Protein AF-R0JMU1-F1 (afdb_monomer)

Radius of gyration: 34.08 Å; Cα contacts (8 Å, |Δi|>4): 77; chains: 1; bounding box: 68×26×95 Å

InterPro domains:
  IPR004148 BAR domain [PF03114] (24-151)
  IPR004148 BAR domain [PS51021] (1-162)
  IPR004148 BAR domain [SM00721] (1-162)
  IPR027267 AH/BAR domain superfamily [G3DSA:1.20.1270.60] (1-154)
  IPR027267 AH/BAR domain superfamily [SSF103657] (13-151)
  IPR046982 Bridging integrator 3/RVS161-like [PTHR47174] (1-151)

Mean predicted aligned error: 7.84 Å

Structure (mmCIF, N/CA/C/O backbone):
data_AF-R0JMU1-F1
#
_entry.id   AF-R0JMU1-F1
#
loop_
_atom_site.group_PDB
_atom_site.id
_atom_site.type_symbol
_atom_site.label_atom_id
_atom_site.label_alt_id
_atom_site.label_comp_id
_atom_site.label_asym_id
_atom_site.label_entity_id
_atom_site.label_seq_id
_atom_site.pdbx_PDB_ins_code
_atom_site.Cartn_x
_atom_site.Cartn_y
_atom_site.Cartn_z
_atom_site.occupancy
_atom_site.B_iso_or_equiv
_atom_site.auth_seq_id
_atom_site.auth_comp_id
_atom_site.auth_asym_id
_atom_site.auth_atom_id
_atom_site.pdbx_PDB_model_num
ATOM 1 N N . MET A 1 1 ? 24.132 3.834 -23.558 1.00 60.78 1 MET A N 1
ATOM 2 C CA . MET A 1 1 ? 25.349 3.074 -23.927 1.00 60.78 1 MET A CA 1
ATOM 3 C C . MET A 1 1 ? 26.493 3.377 -22.968 1.00 60.78 1 MET A C 1
ATOM 5 O O . MET A 1 1 ? 26.387 4.334 -22.211 1.00 60.78 1 MET A O 1
ATOM 9 N N . SER A 1 2 ? 27.594 2.612 -22.998 1.00 68.75 2 SER A N 1
ATOM 10 C CA . SER A 1 2 ? 28.837 3.062 -22.352 1.00 68.75 2 SER A CA 1
ATOM 11 C C . SER A 1 2 ? 29.335 4.332 -23.049 1.00 68.75 2 SER A C 1
ATOM 13 O O . SER A 1 2 ? 29.410 4.361 -24.278 1.00 68.75 2 SER A O 1
ATOM 15 N N . LYS A 1 3 ? 29.698 5.366 -22.278 1.00 74.69 3 LYS A N 1
ATOM 16 C CA . LYS A 1 3 ? 30.295 6.616 -22.789 1.00 74.69 3 LYS A CA 1
ATOM 17 C C . LYS A 1 3 ? 31.486 6.350 -23.721 1.00 74.69 3 LYS A C 1
ATOM 19 O O . LYS A 1 3 ? 31.710 7.103 -24.662 1.00 74.69 3 LYS A O 1
ATOM 24 N N . SER A 1 4 ? 32.197 5.245 -23.502 1.00 80.25 4 SER A N 1
ATOM 25 C CA . SER A 1 4 ? 33.330 4.813 -24.319 1.00 80.25 4 SER A CA 1
ATOM 26 C C . SER A 1 4 ? 32.950 4.524 -25.772 1.00 80.25 4 SER A C 1
ATOM 28 O O . SER A 1 4 ? 33.731 4.808 -26.668 1.00 80.25 4 SER A O 1
ATOM 30 N N . ALA A 1 5 ? 31.752 3.999 -26.027 1.00 76.25 5 ALA A N 1
ATOM 31 C CA . ALA A 1 5 ? 31.355 3.570 -27.365 1.00 76.25 5 ALA A CA 1
ATOM 32 C C . ALA A 1 5 ? 30.970 4.760 -28.269 1.00 76.25 5 ALA A C 1
ATOM 34 O O . ALA A 1 5 ? 31.287 4.772 -29.453 1.00 76.25 5 ALA A O 1
ATOM 35 N N . VAL A 1 6 ? 30.364 5.799 -27.682 1.00 78.88 6 VAL A N 1
ATOM 36 C CA . VAL A 1 6 ? 30.126 7.092 -28.352 1.00 78.88 6 VAL A CA 1
ATOM 37 C C . VAL A 1 6 ? 31.450 7.806 -28.628 1.00 78.88 6 VAL A C 1
ATOM 39 O O . VAL A 1 6 ? 31.639 8.360 -29.707 1.00 78.88 6 VAL A O 1
ATOM 42 N N . LYS A 1 7 ? 32.388 7.747 -27.675 1.00 85.31 7 LYS A N 1
ATOM 43 C CA . LYS A 1 7 ? 33.717 8.343 -27.826 1.00 85.31 7 LYS A CA 1
ATOM 44 C C . LYS A 1 7 ? 34.504 7.718 -28.982 1.00 85.31 7 LYS A C 1
ATOM 46 O O . LYS A 1 7 ? 35.019 8.454 -29.806 1.00 85.31 7 LYS A O 1
ATOM 51 N N . ILE A 1 8 ? 34.515 6.387 -29.095 1.00 87.81 8 ILE A N 1
ATOM 52 C CA . ILE A 1 8 ? 35.179 5.678 -30.205 1.00 87.81 8 ILE A CA 1
ATOM 53 C C . ILE A 1 8 ? 34.641 6.143 -31.565 1.00 87.81 8 ILE A C 1
ATOM 55 O O . ILE A 1 8 ? 35.425 6.423 -32.464 1.00 87.81 8 ILE A O 1
ATOM 59 N N . SER A 1 9 ? 33.318 6.267 -31.707 1.00 86.88 9 SER A N 1
ATOM 60 C CA . SER A 1 9 ? 32.699 6.757 -32.946 1.00 86.88 9 SER A CA 1
ATOM 61 C C . SER A 1 9 ? 33.150 8.181 -33.296 1.00 86.88 9 SER A C 1
ATOM 63 O O . SER A 1 9 ? 33.565 8.459 -34.419 1.00 86.88 9 SER A O 1
ATOM 65 N N . SER A 1 10 ? 33.135 9.075 -32.303 1.00 88.00 10 SER A N 1
ATOM 66 C CA . SER A 1 10 ? 33.569 10.468 -32.459 1.00 88.00 10 SER A CA 1
ATOM 67 C C . SER A 1 10 ? 35.051 10.586 -32.821 1.00 88.00 10 SER A C 1
ATOM 69 O O . SER A 1 10 ? 35.412 11.393 -33.678 1.00 88.00 10 SER A O 1
ATOM 71 N N . ASP A 1 11 ? 35.905 9.795 -32.171 1.00 92.19 11 ASP A N 1
ATOM 72 C CA . ASP A 1 11 ? 37.350 9.789 -32.407 1.00 92.19 11 ASP A CA 1
ATOM 73 C C . ASP A 1 11 ? 37.668 9.285 -33.830 1.00 92.19 11 ASP A C 1
ATOM 75 O O . ASP A 1 11 ? 38.529 9.849 -34.503 1.00 92.19 11 ASP A O 1
ATOM 79 N N . LEU A 1 12 ? 36.935 8.280 -34.331 1.00 90.44 12 LEU A N 1
ATOM 80 C CA . LEU A 1 12 ? 37.077 7.778 -35.704 1.00 90.44 12 LEU A CA 1
ATOM 81 C C . LEU A 1 12 ? 36.622 8.799 -36.753 1.00 90.44 12 LEU A C 1
ATOM 83 O O . LEU A 1 12 ? 37.306 8.979 -37.756 1.00 90.44 12 LEU A O 1
ATOM 87 N N . LEU A 1 13 ? 35.508 9.499 -36.516 1.00 88.62 13 LEU A N 1
ATOM 88 C CA . LEU A 1 13 ? 35.031 10.559 -37.416 1.00 88.62 13 LEU A CA 1
ATOM 89 C C . LEU A 1 13 ? 35.993 11.748 -37.492 1.00 88.62 13 LEU A C 1
ATOM 91 O O . LEU A 1 13 ? 36.030 12.438 -38.504 1.00 88.62 13 LEU A O 1
ATOM 95 N N . SER A 1 14 ? 36.774 11.973 -36.437 1.00 91.25 14 SER A N 1
ATOM 96 C CA . SER A 1 14 ? 37.760 13.059 -36.367 1.00 91.25 14 SER A CA 1
ATOM 97 C C . SER A 1 14 ? 39.114 12.673 -36.980 1.00 91.25 14 SER A C 1
ATOM 99 O O . SER A 1 14 ? 40.052 13.467 -36.954 1.00 91.25 14 SER A O 1
ATOM 101 N N . ASN A 1 15 ? 39.253 11.444 -37.491 1.00 91.81 15 ASN A N 1
ATOM 102 C CA . ASN A 1 15 ? 40.492 10.957 -38.080 1.00 91.81 15 ASN A CA 1
ATOM 103 C C . ASN A 1 15 ? 40.701 11.568 -39.483 1.00 91.81 15 ASN A C 1
ATOM 105 O O . ASN A 1 15 ? 39.818 11.413 -40.328 1.00 91.81 15 ASN A O 1
ATOM 109 N N . PRO A 1 16 ? 41.869 12.172 -39.786 1.00 91.69 16 PRO A N 1
ATOM 110 C CA . PRO A 1 16 ? 42.170 12.737 -41.108 1.00 91.69 16 PRO A CA 1
ATOM 111 C C . PRO A 1 16 ? 42.024 11.755 -42.281 1.00 91.69 16 PRO A C 1
ATOM 113 O O . PRO A 1 16 ? 41.813 12.178 -43.414 1.00 91.69 16 PRO A O 1
ATOM 116 N N . LEU A 1 17 ? 42.100 10.442 -42.034 1.00 91.19 17 LEU A N 1
ATOM 117 C CA . LEU A 1 17 ? 41.843 9.417 -43.052 1.00 91.19 17 LEU A CA 1
ATOM 118 C C . LEU A 1 17 ? 40.417 9.487 -43.620 1.00 91.19 17 LEU A C 1
ATOM 120 O O . LEU A 1 17 ? 40.208 9.104 -44.765 1.00 91.19 17 LEU A O 1
ATOM 124 N N . CYS A 1 18 ? 39.451 10.017 -42.866 1.00 90.06 18 CYS A N 1
ATOM 125 C CA . CYS A 1 18 ? 38.092 10.260 -43.352 1.00 90.06 18 CYS A CA 1
ATOM 126 C C . CYS A 1 18 ? 38.035 11.332 -44.457 1.00 90.06 18 CYS A C 1
ATOM 128 O O . CYS A 1 18 ? 37.101 11.333 -45.251 1.00 90.06 18 CYS A O 1
ATOM 130 N N . GLU A 1 19 ? 39.017 12.234 -44.534 1.00 86.81 19 GLU A N 1
ATOM 131 C CA . GLU A 1 19 ? 39.106 13.244 -45.601 1.00 86.81 19 GLU A CA 1
ATOM 132 C C . GLU A 1 19 ? 39.823 12.705 -46.846 1.00 86.81 19 GLU A C 1
ATOM 134 O O . GLU A 1 19 ? 39.627 13.209 -47.950 1.00 86.81 19 GLU A O 1
ATOM 139 N N . GLN A 1 20 ? 40.666 11.687 -46.661 1.00 90.88 20 GLN A N 1
ATOM 140 C CA . GLN A 1 20 ? 41.563 11.157 -47.689 1.00 90.88 20 GLN A CA 1
ATOM 141 C C . GLN A 1 20 ? 40.964 9.947 -48.411 1.00 90.88 20 GLN A C 1
ATOM 143 O O . GLN A 1 20 ? 41.158 9.795 -49.612 1.00 90.88 20 GLN A O 1
ATOM 148 N N . GLU A 1 21 ? 40.208 9.115 -47.694 1.00 94.00 21 GLU A N 1
ATOM 149 C CA . GLU A 1 21 ? 39.672 7.848 -48.187 1.00 94.00 21 GLU A CA 1
ATOM 150 C C . GLU A 1 21 ? 38.136 7.838 -48.077 1.00 94.00 21 GLU A C 1
ATOM 152 O O . GLU A 1 21 ? 37.587 7.533 -47.011 1.00 94.00 21 GLU A O 1
ATOM 157 N N . PRO A 1 22 ? 37.406 8.127 -49.174 1.00 90.69 22 PRO A N 1
ATOM 158 C CA . PRO A 1 22 ? 35.943 8.195 -49.164 1.00 90.69 22 PRO A CA 1
ATOM 159 C C . PRO A 1 22 ? 35.265 6.920 -48.640 1.00 90.69 22 PRO A C 1
ATOM 161 O O . PRO A 1 22 ? 34.268 6.998 -47.924 1.00 90.69 22 PRO A O 1
ATOM 164 N N . GLY A 1 23 ? 35.834 5.744 -48.935 1.00 93.50 23 GLY A N 1
ATOM 165 C CA . GLY A 1 23 ? 35.314 4.466 -48.440 1.00 93.50 23 GLY A CA 1
ATOM 166 C C . GLY A 1 23 ? 35.460 4.296 -46.923 1.00 93.50 23 GLY A C 1
ATOM 167 O O . GLY A 1 23 ? 34.597 3.700 -46.280 1.00 93.50 23 GLY A O 1
ATOM 168 N N . PHE A 1 24 ? 36.513 4.856 -46.318 1.00 90.19 24 PHE A N 1
ATOM 169 C CA . PHE A 1 24 ? 36.677 4.843 -44.863 1.00 90.19 24 PHE A CA 1
ATOM 170 C C . PHE A 1 24 ? 35.644 5.749 -44.184 1.00 90.19 24 PHE A C 1
ATOM 172 O O . PHE A 1 24 ? 34.999 5.325 -43.223 1.00 90.19 24 PHE A O 1
ATOM 179 N N . LEU A 1 25 ? 35.418 6.950 -44.727 1.00 91.88 25 LEU A N 1
ATOM 180 C CA . LEU A 1 25 ? 34.389 7.872 -44.237 1.00 91.88 25 LEU A CA 1
ATOM 181 C C . LEU A 1 25 ? 32.987 7.250 -44.266 1.00 91.88 25 LEU A C 1
ATOM 183 O O . LEU A 1 25 ? 32.236 7.383 -43.295 1.00 91.88 25 LEU A O 1
ATOM 187 N N . GLU A 1 26 ? 32.633 6.556 -45.348 1.00 93.56 26 GLU A N 1
ATOM 188 C CA . GLU A 1 26 ? 31.342 5.874 -45.473 1.00 93.56 26 GLU A CA 1
ATOM 189 C C . GLU A 1 26 ? 31.154 4.813 -44.375 1.00 93.56 26 GLU A C 1
ATOM 191 O O . GLU A 1 26 ? 30.141 4.820 -43.668 1.00 93.56 26 GLU A O 1
ATOM 196 N N . MET A 1 27 ? 32.162 3.960 -44.15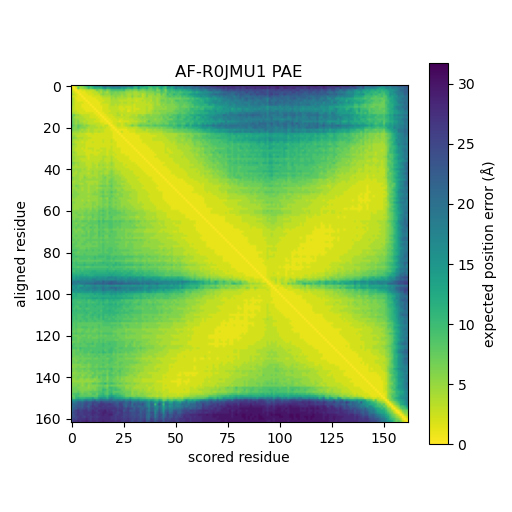2 1.00 92.88 27 MET A N 1
ATOM 197 C CA . MET A 1 27 ? 32.125 2.935 -43.102 1.00 92.88 27 MET A CA 1
ATOM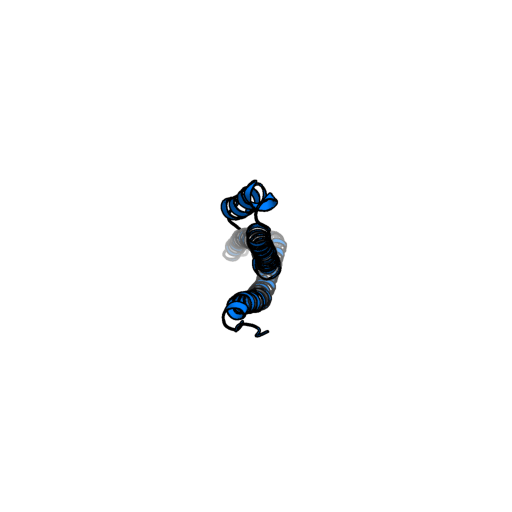 198 C C . MET A 1 27 ? 32.001 3.536 -41.696 1.00 92.88 27 MET A C 1
ATOM 200 O O . MET A 1 27 ? 31.180 3.082 -40.894 1.00 92.88 27 MET A O 1
ATOM 204 N N . VAL A 1 28 ? 32.790 4.569 -41.387 1.00 91.81 28 VAL A N 1
ATOM 205 C CA . VAL A 1 28 ? 32.764 5.227 -40.071 1.00 91.81 28 VAL A CA 1
ATOM 206 C C . VAL A 1 28 ? 31.423 5.941 -39.841 1.00 91.81 28 VAL A C 1
ATOM 208 O O . VAL A 1 28 ? 30.871 5.875 -38.742 1.00 91.81 28 VAL A O 1
ATOM 211 N N . THR A 1 29 ? 30.838 6.549 -40.877 1.00 91.31 29 THR A N 1
ATOM 212 C CA . THR A 1 29 ? 29.517 7.202 -40.808 1.00 91.31 29 THR A CA 1
ATOM 213 C C . THR A 1 29 ? 28.388 6.192 -40.591 1.00 91.31 29 THR A C 1
ATOM 215 O O . THR A 1 29 ? 27.472 6.430 -39.791 1.00 91.31 29 THR A O 1
ATOM 218 N N . ALA A 1 30 ? 28.451 5.038 -41.260 1.00 92.81 30 ALA A N 1
ATOM 219 C CA . ALA A 1 30 ? 27.506 3.945 -41.053 1.00 92.81 30 ALA A CA 1
ATOM 220 C C . ALA A 1 30 ? 27.591 3.399 -39.617 1.00 92.81 30 ALA A C 1
ATOM 222 O O . ALA A 1 30 ? 26.558 3.205 -38.966 1.00 92.81 30 ALA A O 1
ATOM 223 N N . PHE A 1 31 ? 28.811 3.230 -39.092 1.00 89.69 31 PHE A N 1
ATOM 224 C CA . PHE A 1 31 ? 29.042 2.839 -37.702 1.00 89.69 31 PHE A CA 1
ATOM 225 C C . PHE A 1 31 ? 28.462 3.861 -36.716 1.00 89.69 31 PHE A C 1
ATOM 227 O O . PHE A 1 31 ? 27.680 3.483 -35.843 1.00 89.69 31 PHE A O 1
ATOM 234 N N . ASP A 1 32 ? 28.753 5.154 -36.881 1.00 89.00 32 ASP A N 1
ATOM 235 C CA . ASP A 1 32 ? 28.217 6.214 -36.017 1.00 89.00 32 ASP A CA 1
ATOM 236 C C . ASP A 1 32 ? 26.685 6.245 -36.013 1.00 89.00 32 ASP A C 1
ATOM 238 O O . ASP A 1 32 ? 26.041 6.319 -34.960 1.00 89.00 32 ASP A O 1
ATOM 242 N N . THR A 1 33 ? 26.084 6.101 -37.192 1.00 90.69 33 THR A N 1
ATOM 243 C CA . THR A 1 33 ? 24.629 6.046 -37.349 1.00 90.69 33 THR A CA 1
ATOM 244 C C . THR A 1 33 ? 24.036 4.841 -36.619 1.00 90.69 33 THR A C 1
ATOM 246 O O . THR A 1 33 ? 23.046 4.983 -35.893 1.00 90.69 33 THR A O 1
ATOM 249 N N . ALA A 1 34 ? 24.639 3.657 -36.759 1.00 90.06 34 ALA A N 1
ATOM 250 C CA . ALA A 1 34 ? 24.214 2.454 -36.046 1.00 90.06 34 ALA A CA 1
ATOM 251 C C . ALA A 1 34 ? 24.332 2.627 -34.522 1.00 90.06 34 ALA A C 1
ATOM 253 O O . ALA A 1 34 ? 23.413 2.274 -33.777 1.00 90.06 34 ALA A O 1
ATOM 254 N N . MET A 1 35 ? 25.415 3.250 -34.056 1.00 87.44 35 MET A N 1
ATOM 255 C CA . MET A 1 35 ? 25.657 3.533 -32.642 1.00 87.44 35 MET A CA 1
ATOM 256 C C . MET A 1 35 ? 24.622 4.498 -32.056 1.00 87.44 35 MET A C 1
ATOM 258 O O . MET A 1 35 ? 24.071 4.234 -30.983 1.00 87.44 35 MET A O 1
ATOM 262 N N . LYS A 1 36 ? 24.293 5.578 -32.773 1.00 87.19 36 LYS A N 1
ATOM 263 C CA . LYS A 1 36 ? 23.241 6.531 -32.381 1.00 87.19 36 LYS A CA 1
ATOM 264 C C . LYS A 1 36 ? 21.862 5.874 -32.335 1.00 87.19 36 LYS A C 1
ATOM 266 O O . LYS A 1 36 ? 21.135 6.063 -31.360 1.00 87.19 36 LYS A O 1
ATOM 271 N N . ARG A 1 37 ? 21.516 5.052 -33.335 1.00 88.38 37 ARG A N 1
ATOM 272 C CA . ARG A 1 37 ? 20.258 4.278 -33.351 1.00 88.38 37 ARG A CA 1
ATOM 273 C C . ARG A 1 37 ? 20.162 3.341 -32.149 1.00 88.38 37 ARG A C 1
ATOM 275 O O . ARG A 1 37 ? 19.126 3.288 -31.489 1.00 88.38 37 ARG A O 1
ATOM 282 N N . MET A 1 38 ? 21.250 2.644 -31.827 1.00 86.94 38 MET A N 1
ATOM 283 C CA . MET A 1 38 ? 21.297 1.748 -30.675 1.00 86.94 38 MET A CA 1
ATOM 284 C C . MET A 1 38 ? 21.169 2.499 -29.343 1.00 86.94 38 MET A C 1
ATOM 286 O O . MET A 1 38 ? 20.528 1.993 -28.418 1.00 86.94 38 MET A O 1
ATOM 290 N N . ASP A 1 39 ? 21.754 3.693 -29.204 1.00 86.31 39 ASP A N 1
ATOM 291 C CA . ASP A 1 39 ? 21.585 4.490 -27.985 1.00 86.31 39 ASP A CA 1
ATOM 292 C C . ASP A 1 39 ? 20.154 5.013 -27.832 1.00 86.31 39 ASP A C 1
ATOM 294 O O . ASP A 1 39 ? 19.563 4.822 -26.770 1.00 86.31 39 ASP A O 1
ATOM 298 N N . ALA A 1 40 ? 19.564 5.557 -28.900 1.00 87.69 40 ALA A N 1
ATOM 299 C CA . ALA A 1 40 ? 18.170 6.001 -28.908 1.00 87.69 40 ALA A CA 1
ATOM 300 C C . ALA A 1 40 ? 17.208 4.860 -28.535 1.00 87.69 40 ALA A C 1
ATOM 302 O O . ALA A 1 40 ? 16.353 5.018 -27.663 1.00 87.69 40 ALA A O 1
ATOM 303 N N . PHE A 1 41 ? 17.408 3.671 -29.110 1.00 87.00 41 PHE A N 1
ATOM 304 C CA . PHE A 1 41 ? 16.639 2.476 -28.760 1.00 87.00 41 PHE A CA 1
ATOM 305 C C . PHE A 1 41 ? 16.804 2.081 -27.283 1.00 87.00 41 PHE A C 1
ATOM 307 O O . PHE A 1 41 ? 15.838 1.728 -26.605 1.00 87.00 41 PHE A O 1
ATOM 314 N N . ASN A 1 42 ? 18.027 2.151 -26.749 1.00 86.44 42 ASN A N 1
ATOM 315 C CA . ASN A 1 42 ? 18.274 1.855 -25.340 1.00 86.44 42 ASN A CA 1
ATOM 316 C C . ASN A 1 42 ? 17.619 2.878 -24.406 1.00 86.44 42 ASN A C 1
ATOM 318 O O . ASN A 1 42 ? 17.078 2.473 -23.376 1.00 86.44 42 ASN A O 1
ATOM 322 N N . GLN A 1 43 ? 17.657 4.168 -24.748 1.00 89.38 43 GLN A N 1
ATOM 323 C CA . GLN A 1 43 ? 16.981 5.218 -23.988 1.00 89.38 43 GLN A CA 1
ATOM 324 C C . GLN A 1 43 ? 15.467 5.003 -23.983 1.00 89.38 43 GLN A C 1
ATOM 326 O O . GLN A 1 43 ? 14.858 5.020 -22.915 1.00 89.38 43 GLN A O 1
ATOM 331 N N . GLU A 1 44 ? 14.872 4.703 -25.139 1.00 90.19 44 GLU A N 1
ATOM 332 C CA . GLU A 1 44 ? 13.442 4.402 -25.228 1.00 90.19 44 GLU A CA 1
ATOM 333 C C . GLU A 1 44 ? 13.076 3.199 -24.356 1.00 90.19 44 GLU A C 1
ATOM 335 O O . GLU A 1 44 ? 12.138 3.257 -23.568 1.00 90.19 44 GLU A O 1
ATOM 340 N N . LYS A 1 45 ? 13.882 2.134 -24.381 1.00 86.50 45 LYS A N 1
ATOM 341 C CA . LYS A 1 45 ? 13.675 0.971 -23.511 1.00 86.50 45 LYS A CA 1
ATOM 342 C C . LYS A 1 45 ? 13.737 1.330 -22.021 1.00 86.50 45 LYS A C 1
ATOM 344 O O . LYS A 1 45 ? 12.928 0.828 -21.241 1.00 86.50 45 LYS A O 1
ATOM 349 N N . VAL A 1 46 ? 14.688 2.172 -21.608 1.00 91.19 46 VAL A N 1
ATOM 350 C CA . VAL A 1 46 ? 14.775 2.652 -20.217 1.00 91.19 46 VAL A CA 1
ATOM 351 C C . VAL A 1 46 ? 13.519 3.441 -19.851 1.00 91.19 46 VAL A C 1
ATOM 353 O O . VAL A 1 46 ? 12.919 3.168 -18.812 1.00 91.19 46 VAL A O 1
ATOM 356 N N . ASN A 1 47 ? 13.073 4.346 -20.722 1.00 93.12 47 ASN A N 1
ATOM 357 C CA . ASN A 1 47 ? 11.854 5.128 -20.520 1.00 93.12 47 ASN A CA 1
ATOM 358 C C . ASN A 1 47 ? 10.607 4.237 -20.426 1.00 93.12 47 ASN A C 1
ATOM 360 O O . ASN A 1 47 ? 9.752 4.459 -19.569 1.00 93.12 47 ASN A O 1
ATOM 364 N N . GLN A 1 48 ? 10.515 3.201 -21.258 1.00 92.69 48 GLN A N 1
ATOM 365 C CA . GLN A 1 48 ? 9.419 2.235 -21.219 1.00 92.69 48 GLN A CA 1
ATOM 366 C C . GLN A 1 48 ? 9.403 1.449 -19.909 1.00 92.69 48 GLN A C 1
ATOM 368 O O . GLN A 1 48 ? 8.359 1.365 -19.267 1.00 92.69 48 GLN A O 1
ATOM 373 N N . ILE A 1 49 ? 10.546 0.927 -19.451 1.00 93.56 49 ILE A N 1
ATOM 374 C CA . ILE A 1 49 ? 10.639 0.236 -18.151 1.00 93.56 49 ILE A CA 1
ATOM 375 C C . ILE A 1 49 ? 10.256 1.187 -17.011 1.00 93.56 49 ILE A C 1
ATOM 377 O O . ILE A 1 49 ? 9.525 0.805 -16.094 1.00 93.56 49 ILE A O 1
ATOM 381 N N . GLN A 1 50 ? 10.710 2.438 -17.080 1.00 96.56 50 GLN A N 1
ATOM 382 C CA . GLN A 1 50 ? 10.396 3.451 -16.082 1.00 96.56 50 GLN A CA 1
ATOM 383 C C . GLN A 1 50 ? 8.879 3.675 -15.966 1.00 96.56 50 GLN A C 1
ATOM 385 O O . GLN A 1 50 ? 8.337 3.580 -14.864 1.00 96.56 50 GLN A O 1
ATOM 390 N N . LYS A 1 51 ? 8.190 3.887 -17.092 1.00 96.44 51 LYS A N 1
ATOM 391 C CA . LYS A 1 51 ? 6.743 4.159 -17.141 1.00 96.44 51 LYS A CA 1
ATOM 392 C C . LYS A 1 51 ? 5.874 2.936 -16.857 1.00 96.44 51 LYS A C 1
ATOM 394 O O . LYS A 1 51 ? 4.836 3.047 -16.217 1.00 96.44 51 LYS A O 1
ATOM 399 N N . THR A 1 52 ? 6.272 1.767 -17.354 1.00 96.12 52 THR A N 1
ATOM 400 C CA . THR A 1 52 ? 5.422 0.563 -17.320 1.00 96.12 52 THR A CA 1
ATOM 401 C C . THR A 1 52 ? 5.661 -0.321 -16.106 1.00 96.12 52 THR A C 1
ATOM 403 O O . THR A 1 52 ? 4.797 -1.125 -15.780 1.00 96.12 52 THR A O 1
ATOM 406 N N . VAL A 1 53 ? 6.802 -0.178 -15.423 1.00 95.88 53 VAL A N 1
ATOM 407 C CA . VAL A 1 53 ? 7.165 -1.013 -14.269 1.00 95.88 53 VAL A CA 1
ATOM 408 C C . VAL A 1 53 ? 7.484 -0.156 -13.053 1.00 95.88 53 VAL A C 1
ATOM 410 O O . VAL A 1 53 ? 6.851 -0.292 -12.008 1.00 95.88 53 VAL A O 1
ATOM 413 N N . ILE A 1 54 ? 8.460 0.747 -13.166 1.00 96.94 54 ILE A N 1
ATOM 414 C CA . ILE A 1 54 ? 8.984 1.453 -11.990 1.00 96.94 54 ILE A CA 1
ATOM 415 C C . ILE A 1 54 ? 7.938 2.394 -11.390 1.00 96.94 54 ILE A C 1
ATOM 417 O O . ILE A 1 54 ? 7.733 2.386 -10.178 1.00 96.94 54 ILE A O 1
ATOM 421 N N . GLU A 1 55 ? 7.271 3.203 -12.208 1.00 97.81 55 GLU A N 1
ATOM 422 C CA . GLU A 1 55 ? 6.249 4.148 -11.750 1.00 97.81 55 GLU A CA 1
ATOM 423 C C . GLU A 1 55 ? 5.030 3.460 -11.109 1.00 97.81 55 GLU A C 1
ATOM 425 O O . GLU A 1 55 ? 4.698 3.821 -9.974 1.00 97.81 55 GLU A O 1
ATOM 430 N N . PRO A 1 56 ? 4.403 2.438 -11.730 1.00 97.69 56 PRO A N 1
ATOM 431 C CA . PRO A 1 56 ? 3.320 1.687 -11.101 1.00 97.69 56 PRO A CA 1
ATOM 432 C C . PRO A 1 56 ? 3.724 1.071 -9.759 1.00 97.69 56 PRO A C 1
ATOM 434 O O . PRO A 1 56 ? 3.007 1.228 -8.772 1.00 97.69 56 PRO A O 1
ATOM 437 N N . LEU A 1 57 ? 4.894 0.427 -9.678 1.00 97.44 57 LEU A N 1
ATOM 438 C CA . LEU A 1 57 ? 5.348 -0.209 -8.438 1.00 97.44 57 LEU A CA 1
ATOM 439 C C . LEU A 1 57 ? 5.700 0.813 -7.352 1.00 97.44 57 LEU A C 1
ATOM 441 O O . LEU A 1 57 ? 5.410 0.576 -6.176 1.00 97.44 57 LEU A O 1
ATOM 445 N N . LYS A 1 58 ? 6.256 1.974 -7.719 1.00 97.88 58 LYS A N 1
ATOM 446 C CA . LYS A 1 58 ? 6.446 3.096 -6.786 1.00 97.88 58 LYS A CA 1
ATOM 447 C C . LYS A 1 58 ? 5.108 3.613 -6.260 1.00 97.88 58 LYS A C 1
ATOM 449 O O . LYS A 1 58 ? 4.988 3.839 -5.059 1.00 97.88 58 LYS A O 1
ATOM 454 N N . LYS A 1 59 ? 4.101 3.757 -7.127 1.00 97.25 59 LYS A N 1
ATOM 455 C CA . LYS A 1 59 ? 2.750 4.195 -6.745 1.00 97.25 59 LYS A CA 1
ATOM 456 C C . LYS A 1 59 ? 2.051 3.188 -5.831 1.00 97.25 59 LYS A C 1
ATOM 458 O O . LYS A 1 59 ? 1.423 3.591 -4.863 1.00 97.25 59 LYS A O 1
ATOM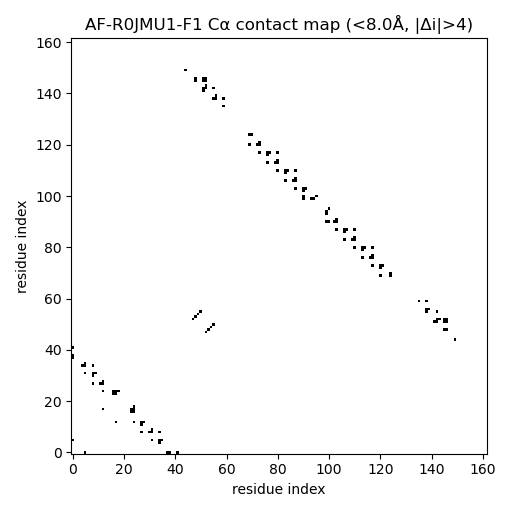 463 N N . PHE A 1 60 ? 2.184 1.891 -6.092 1.00 97.69 60 PHE A N 1
ATOM 464 C CA . PHE A 1 60 ? 1.673 0.861 -5.185 1.00 97.69 60 PHE A CA 1
ATOM 465 C C . PHE A 1 60 ? 2.391 0.911 -3.827 1.00 97.69 60 PHE A C 1
ATOM 467 O O . PHE A 1 60 ? 1.760 0.888 -2.771 1.00 97.69 60 PHE A O 1
ATOM 474 N N . SER A 1 61 ? 3.719 1.061 -3.854 1.00 97.19 61 SER A N 1
ATOM 475 C CA . SER A 1 61 ? 4.553 1.111 -2.648 1.00 97.19 61 SER A CA 1
ATOM 476 C C . SER A 1 61 ? 4.277 2.339 -1.770 1.00 97.19 61 SER A C 1
ATOM 478 O O . SER A 1 61 ? 4.405 2.266 -0.548 1.00 97.19 61 SER A O 1
ATOM 480 N N . SER A 1 62 ? 3.865 3.468 -2.355 1.00 97.50 62 SER A N 1
ATOM 481 C CA . SER A 1 62 ? 3.608 4.702 -1.602 1.00 97.50 62 SER A CA 1
ATOM 482 C C . SER A 1 62 ? 2.364 4.642 -0.708 1.00 97.50 62 SER A C 1
ATOM 484 O O . SER A 1 62 ? 2.198 5.505 0.152 1.00 97.50 62 SER A O 1
ATOM 486 N N . VAL A 1 63 ? 1.519 3.616 -0.857 1.00 97.06 63 VAL A N 1
ATOM 487 C CA . VAL A 1 63 ? 0.326 3.400 -0.021 1.00 97.06 63 VAL A CA 1
ATOM 488 C C . VAL A 1 63 ? 0.677 2.738 1.321 1.00 97.06 63 VAL A C 1
ATOM 490 O O . VAL A 1 63 ? 0.004 2.963 2.324 1.00 97.06 63 VAL A O 1
ATOM 493 N N . PHE A 1 64 ? 1.762 1.958 1.399 1.00 97.25 64 PHE A N 1
ATOM 494 C CA . PHE A 1 64 ? 2.121 1.236 2.629 1.00 97.25 64 PHE A CA 1
ATOM 495 C C . PHE A 1 64 ? 2.350 2.137 3.855 1.00 97.25 64 PHE A C 1
ATOM 497 O O . PHE A 1 64 ? 1.884 1.771 4.935 1.00 97.25 64 PHE A O 1
ATOM 504 N N . PRO A 1 65 ? 3.023 3.303 3.759 1.00 98.00 65 PRO A N 1
ATOM 505 C CA . PRO A 1 65 ? 3.192 4.191 4.907 1.00 98.00 65 PRO A CA 1
ATOM 506 C C . PRO A 1 65 ? 1.866 4.643 5.531 1.00 98.00 65 PRO A C 1
ATOM 508 O O . PRO A 1 65 ? 1.731 4.615 6.755 1.00 98.00 65 PRO A O 1
ATOM 511 N N . SER A 1 66 ? 0.870 5.018 4.721 1.00 96.75 66 SER A N 1
ATOM 512 C CA . SER A 1 66 ? -0.429 5.467 5.238 1.00 96.75 66 SER A CA 1
ATOM 513 C C . SER A 1 66 ? -1.221 4.316 5.865 1.00 96.75 66 SER A C 1
ATOM 515 O O . SER A 1 66 ? -1.777 4.497 6.952 1.00 96.75 66 SER A O 1
ATOM 517 N N . LEU A 1 67 ? -1.192 3.124 5.256 1.00 97.31 67 LEU A N 1
ATOM 518 C CA . LEU A 1 67 ? -1.786 1.906 5.820 1.00 97.31 67 LEU A CA 1
ATOM 519 C C . LEU A 1 67 ? -1.140 1.517 7.153 1.00 97.31 67 LEU A C 1
ATOM 521 O O . LEU A 1 67 ? -1.843 1.287 8.134 1.00 97.31 67 LEU A O 1
ATOM 525 N N . ASN A 1 68 ? 0.192 1.526 7.235 1.00 97.50 68 ASN A N 1
ATOM 526 C CA . ASN A 1 68 ? 0.912 1.246 8.479 1.00 97.50 68 ASN A CA 1
ATOM 527 C C . ASN A 1 68 ? 0.529 2.230 9.590 1.00 97.50 68 ASN A C 1
ATOM 529 O O . ASN A 1 68 ? 0.362 1.837 10.746 1.00 97.50 68 ASN A O 1
ATOM 533 N N . MET A 1 69 ? 0.350 3.509 9.254 1.00 98.25 69 MET A N 1
ATOM 534 C CA . MET A 1 69 ? -0.128 4.505 10.212 1.00 98.25 69 MET A CA 1
ATOM 535 C C . MET A 1 69 ? -1.578 4.255 10.641 1.00 98.25 69 MET A C 1
ATOM 537 O O . MET A 1 69 ? -1.894 4.436 11.815 1.00 98.25 69 MET A O 1
ATOM 541 N N . ALA A 1 70 ? -2.457 3.817 9.737 1.00 98.25 70 ALA A N 1
ATOM 542 C CA . ALA A 1 70 ? -3.829 3.442 10.080 1.00 98.25 70 ALA A CA 1
ATOM 543 C C . ALA A 1 70 ? -3.870 2.230 11.027 1.00 98.25 70 ALA A C 1
ATOM 545 O O . ALA A 1 70 ? -4.566 2.280 12.041 1.00 98.25 70 ALA A O 1
ATOM 546 N N . VAL A 1 71 ? -3.052 1.204 10.769 1.00 98.50 71 VAL A N 1
ATOM 547 C CA . VAL A 1 71 ? -2.884 0.042 11.659 1.00 98.50 71 VAL A CA 1
ATOM 548 C C . VAL A 1 71 ? -2.407 0.476 13.044 1.00 98.50 71 VAL A C 1
ATOM 550 O O . VAL A 1 71 ? -3.030 0.113 14.039 1.00 98.50 71 VAL A O 1
ATOM 553 N N . LYS A 1 72 ? -1.369 1.321 13.126 1.00 98.56 72 LYS A N 1
ATOM 554 C CA . LYS A 1 72 ? -0.880 1.861 14.408 1.00 98.56 72 LYS A CA 1
ATOM 555 C C . LYS A 1 72 ? -1.962 2.632 15.167 1.00 98.56 72 LYS A C 1
ATOM 557 O O . LYS A 1 72 ? -2.113 2.444 16.369 1.00 98.56 72 LYS A O 1
ATOM 562 N N . ARG A 1 73 ? -2.741 3.473 14.476 1.00 98.62 73 ARG A N 1
ATOM 563 C CA . ARG A 1 73 ? -3.851 4.224 15.089 1.00 98.62 73 ARG A CA 1
ATOM 564 C C . ARG A 1 73 ? -4.952 3.307 15.618 1.00 98.62 73 ARG A C 1
ATOM 566 O O . ARG A 1 73 ? -5.476 3.563 16.696 1.00 98.62 73 ARG A O 1
ATOM 573 N N . ARG A 1 74 ? -5.305 2.253 14.878 1.00 98.69 74 ARG A N 1
ATOM 574 C CA . ARG A 1 74 ? -6.279 1.249 15.326 1.00 98.69 74 ARG A CA 1
ATOM 575 C C . ARG A 1 74 ? -5.768 0.475 16.537 1.00 98.69 74 ARG A C 1
ATOM 577 O O . ARG A 1 74 ? -6.544 0.215 17.447 1.00 98.69 74 ARG A O 1
ATOM 584 N N . GLU A 1 75 ? -4.482 0.134 16.566 1.00 98.62 75 GLU A N 1
ATOM 585 C CA . GLU A 1 75 ? -3.881 -0.568 17.702 1.00 98.62 75 GLU A CA 1
ATOM 586 C C . GLU A 1 75 ? -3.855 0.301 18.964 1.00 98.62 75 GLU A C 1
ATOM 588 O O . GLU A 1 75 ? -4.204 -0.172 20.041 1.00 98.62 75 GLU A O 1
ATOM 593 N N . GLN A 1 76 ? -3.545 1.592 18.828 1.00 98.56 76 GLN A N 1
ATOM 594 C CA . GLN A 1 76 ? -3.651 2.540 19.938 1.00 98.56 76 GLN A CA 1
ATOM 595 C C . GLN A 1 76 ? -5.093 2.629 20.465 1.00 98.56 76 GLN A C 1
ATOM 597 O O . GLN A 1 76 ? -5.321 2.474 21.662 1.00 98.56 76 GLN A O 1
ATOM 602 N N . ALA A 1 77 ? -6.077 2.787 19.572 1.00 98.62 77 ALA A N 1
ATOM 603 C CA . ALA A 1 77 ? -7.489 2.823 19.959 1.00 98.62 77 ALA A CA 1
ATOM 604 C C . ALA A 1 77 ? -7.940 1.521 20.651 1.00 98.62 77 ALA A C 1
ATOM 606 O O . ALA A 1 77 ? -8.713 1.563 21.605 1.00 98.62 77 ALA A O 1
ATOM 607 N N . LEU A 1 78 ? -7.417 0.363 20.228 1.00 98.69 78 LEU A N 1
ATOM 608 C CA . LEU A 1 78 ? -7.676 -0.923 20.880 1.00 98.69 78 LEU A CA 1
ATOM 609 C C . LEU A 1 78 ? -7.121 -0.971 22.308 1.00 98.69 78 LEU A C 1
ATOM 611 O O . LEU A 1 78 ? -7.783 -1.491 23.205 1.00 98.69 78 LEU A O 1
ATOM 615 N N . GLN A 1 79 ? -5.910 -0.457 22.529 1.00 98.69 79 GLN A N 1
ATOM 616 C CA . GLN A 1 79 ? -5.314 -0.394 23.865 1.00 98.69 79 GLN A CA 1
ATOM 617 C C . GLN A 1 79 ? -6.138 0.500 24.795 1.00 98.69 79 GLN A C 1
ATOM 619 O O . GLN A 1 79 ? -6.433 0.106 25.927 1.00 98.69 79 GLN A O 1
ATOM 624 N N . ASP A 1 80 ? -6.565 1.664 24.304 1.00 98.38 80 ASP A N 1
ATOM 625 C CA . ASP A 1 80 ? -7.413 2.586 25.056 1.00 98.38 80 ASP A CA 1
ATOM 626 C C . ASP A 1 80 ? -8.787 1.983 25.369 1.00 98.38 80 ASP A C 1
ATOM 628 O O . ASP A 1 80 ? -9.232 2.038 26.521 1.00 98.38 80 ASP A O 1
ATOM 632 N N . TYR A 1 81 ? -9.412 1.327 24.386 1.00 98.75 81 TYR A N 1
ATOM 633 C CA . TYR A 1 81 ? -10.662 0.593 24.566 1.00 98.75 81 TYR A CA 1
ATOM 634 C C . TYR A 1 81 ? -10.521 -0.493 25.639 1.00 98.75 81 TYR A C 1
ATOM 636 O O . TYR A 1 81 ? -11.287 -0.498 26.600 1.00 98.75 81 TYR A O 1
ATOM 644 N N . LYS A 1 82 ? -9.502 -1.362 25.544 1.00 98.56 82 LYS A N 1
ATOM 645 C CA . LYS A 1 82 ? -9.250 -2.429 26.531 1.00 98.56 82 LYS A CA 1
ATOM 646 C C . LYS A 1 82 ? -9.049 -1.876 27.940 1.00 98.56 82 LYS A C 1
ATOM 648 O O . LYS A 1 82 ? -9.599 -2.418 28.894 1.00 98.56 82 LYS A O 1
ATOM 653 N N . ARG A 1 83 ? -8.301 -0.779 28.082 1.00 98.38 83 ARG A N 1
ATOM 654 C CA . ARG A 1 83 ? -8.050 -0.138 29.380 1.00 98.38 83 ARG A CA 1
ATOM 655 C C . ARG A 1 83 ? -9.347 0.315 30.057 1.00 98.38 83 ARG A C 1
ATOM 657 O O . ARG A 1 83 ? -9.524 0.069 31.250 1.00 98.38 83 ARG A O 1
ATOM 664 N N . LEU A 1 84 ? -10.239 0.981 29.320 1.00 98.12 84 LEU A N 1
ATOM 665 C CA . LEU A 1 84 ? -11.524 1.440 29.859 1.00 98.12 84 LEU A CA 1
ATOM 666 C C . LEU A 1 84 ? -12.527 0.293 30.029 1.00 98.12 84 LEU A C 1
ATOM 668 O O . LEU A 1 84 ? -13.267 0.276 31.010 1.00 98.12 84 LEU A O 1
ATOM 672 N N . GLN A 1 85 ? -12.503 -0.698 29.140 1.00 98.50 85 GLN A N 1
ATOM 673 C CA . GLN A 1 85 ? -13.315 -1.908 29.242 1.00 98.50 85 GLN A CA 1
ATOM 674 C C . GLN A 1 85 ? -13.010 -2.656 30.551 1.00 98.50 85 GLN A C 1
ATOM 676 O O . GLN A 1 85 ? -13.922 -2.920 31.330 1.00 98.50 85 GLN A O 1
ATOM 681 N N . SER A 1 86 ? -11.730 -2.846 30.893 1.00 98.12 86 SER A N 1
ATOM 682 C CA . SER A 1 86 ? -11.340 -3.430 32.184 1.00 98.12 86 SER A CA 1
ATOM 683 C C . SER A 1 86 ? -11.738 -2.570 33.391 1.00 98.12 86 SER A C 1
ATOM 685 O O . SER A 1 86 ? -11.922 -3.095 34.488 1.00 98.12 86 SER A O 1
ATOM 687 N N . LYS A 1 87 ? -11.867 -1.241 33.244 1.00 96.88 87 LYS A N 1
ATOM 688 C CA . LYS A 1 87 ? -12.397 -0.366 34.310 1.00 96.88 87 LYS A CA 1
ATOM 689 C C . LYS A 1 87 ? -13.891 -0.620 34.531 1.00 96.88 87 LYS A C 1
ATOM 691 O O . LYS A 1 87 ? -14.312 -0.644 35.684 1.00 96.88 87 LYS A O 1
ATOM 696 N N . VAL A 1 88 ? -14.665 -0.820 33.462 1.00 98.00 88 VAL A N 1
ATOM 697 C CA . VAL A 1 88 ? -16.093 -1.174 33.533 1.00 98.00 88 VAL A CA 1
ATOM 698 C C . VAL A 1 88 ? -16.276 -2.539 34.196 1.00 98.00 88 VAL A C 1
ATOM 700 O O . VAL A 1 88 ? -16.979 -2.614 35.200 1.00 98.00 88 VAL A O 1
ATOM 703 N N . GLU A 1 89 ? -15.568 -3.570 33.728 1.00 97.75 89 GLU A N 1
ATOM 704 C CA . GLU A 1 89 ? -15.622 -4.937 34.281 1.00 97.75 89 GLU A CA 1
ATOM 705 C C . GLU A 1 89 ? -15.333 -4.952 35.792 1.00 97.75 89 GLU A C 1
ATOM 707 O O . GLU A 1 89 ? -16.103 -5.497 36.580 1.00 97.75 89 GLU A O 1
ATOM 712 N N . LYS A 1 90 ? -14.305 -4.211 36.234 1.00 97.06 90 LYS A N 1
ATOM 713 C CA . LYS A 1 90 ? -13.972 -4.050 37.662 1.00 97.06 90 LYS A CA 1
ATOM 714 C C . LYS A 1 90 ? -15.089 -3.444 38.517 1.00 97.06 90 LYS A C 1
ATOM 716 O O . LYS A 1 90 ? -15.063 -3.612 39.736 1.00 97.06 90 LYS A O 1
ATOM 721 N N . TYR A 1 91 ? -15.994 -2.645 37.950 1.00 96.00 91 TYR A N 1
ATOM 722 C CA . TYR A 1 91 ? -17.158 -2.125 38.679 1.00 96.00 91 TYR A CA 1
ATOM 723 C C . TYR A 1 91 ? -18.373 -3.048 38.567 1.00 96.00 91 TYR A C 1
ATOM 725 O O . TYR A 1 91 ? -19.200 -3.034 39.474 1.00 96.00 91 TYR A O 1
ATOM 733 N N . GLU A 1 92 ? -18.471 -3.854 37.510 1.00 94.69 92 GLU A N 1
ATOM 734 C CA . GLU A 1 92 ? -19.525 -4.862 37.342 1.00 94.69 92 GLU A CA 1
ATOM 735 C C . GLU A 1 92 ? -19.374 -6.036 38.315 1.00 94.69 92 GLU A C 1
ATOM 737 O O . GLU A 1 92 ? -20.379 -6.558 38.789 1.00 94.69 92 GLU A O 1
ATOM 742 N N . GLU A 1 93 ? -18.137 -6.399 38.662 1.00 95.12 93 GLU A N 1
ATOM 743 C CA . GLU A 1 93 ? -17.818 -7.446 39.647 1.00 95.12 93 GLU A CA 1
ATOM 744 C C . GLU A 1 93 ? -18.074 -7.026 41.106 1.00 95.12 93 GLU A C 1
ATOM 746 O O . GLU A 1 93 ? -18.093 -7.865 42.006 1.00 95.12 93 GLU A O 1
ATOM 751 N N . LYS A 1 94 ? -18.256 -5.727 41.375 1.00 94.12 94 LYS A N 1
ATOM 752 C CA . LYS A 1 94 ? -18.476 -5.209 42.734 1.00 94.12 94 LYS A CA 1
ATOM 753 C C . LYS A 1 94 ? -19.936 -5.331 43.155 1.00 94.12 94 LYS A C 1
ATOM 755 O O . LYS A 1 94 ? -20.849 -5.297 42.332 1.00 94.12 94 LYS A O 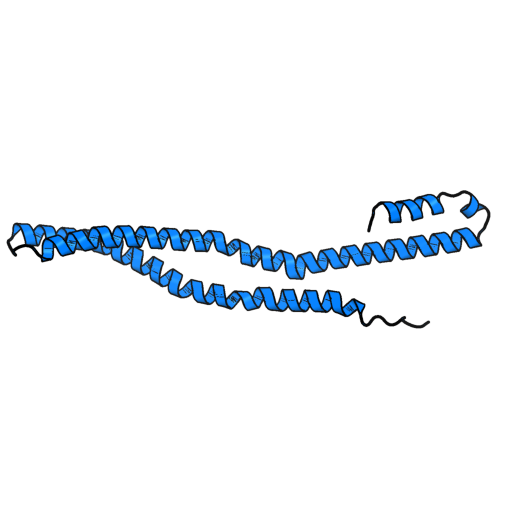1
ATOM 760 N N . GLU A 1 95 ? -20.165 -5.375 44.467 1.00 89.44 95 GLU A N 1
ATOM 761 C CA . GLU A 1 95 ? -21.520 -5.341 45.018 1.00 89.44 95 GLU A CA 1
ATOM 762 C C . GLU A 1 95 ? -22.305 -4.112 44.540 1.00 89.44 95 GLU A C 1
ATOM 764 O O . GLU A 1 95 ? -21.794 -2.985 44.498 1.00 89.44 95 GLU A O 1
ATOM 769 N N . ARG A 1 96 ? -23.584 -4.331 44.214 1.00 90.94 96 ARG A N 1
ATOM 770 C CA . ARG A 1 96 ? -24.490 -3.330 43.632 1.00 90.94 96 ARG A CA 1
ATOM 771 C C . ARG A 1 96 ? -25.008 -2.337 44.670 1.00 90.94 96 ARG A C 1
ATOM 773 O O . ARG A 1 96 ? -26.199 -2.258 44.952 1.00 90.94 96 ARG A O 1
ATOM 780 N N . THR A 1 97 ? -24.095 -1.550 45.215 1.00 95.31 97 THR A N 1
ATOM 781 C CA . THR A 1 97 ? -24.409 -0.400 46.065 1.00 95.31 97 THR A CA 1
ATOM 782 C C . THR A 1 97 ? -24.631 0.850 45.209 1.00 95.31 97 THR A C 1
ATOM 784 O O . THR A 1 97 ? -24.079 0.968 44.113 1.00 95.31 97 THR A O 1
ATOM 787 N N . GLY A 1 98 ? -25.402 1.821 45.710 1.00 95.06 98 GLY A N 1
ATOM 788 C CA . GLY A 1 98 ? -25.655 3.089 45.006 1.00 95.06 98 GLY A CA 1
ATOM 789 C C . GLY A 1 98 ? -24.382 3.782 44.479 1.00 95.06 98 GLY A C 1
ATOM 790 O O . GLY A 1 98 ? -24.316 4.087 43.286 1.00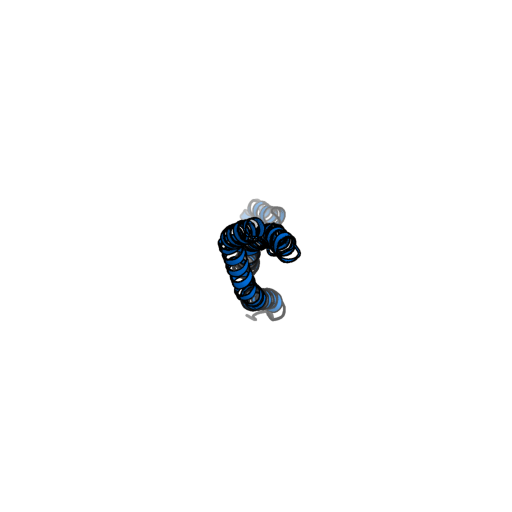 95.06 98 GLY A O 1
ATOM 791 N N . PRO A 1 99 ? -23.324 3.959 45.300 1.00 95.56 99 PRO A N 1
ATOM 792 C CA . PRO A 1 99 ? -22.061 4.547 44.846 1.00 95.56 99 PRO A CA 1
ATOM 793 C C . PRO A 1 99 ? -21.336 3.744 43.755 1.00 95.56 99 PRO A C 1
ATOM 795 O O . PRO A 1 99 ? -20.686 4.332 42.889 1.00 95.56 99 PRO A O 1
ATOM 798 N N . VAL A 1 100 ? -21.420 2.408 43.779 1.00 95.50 100 VAL A N 1
ATOM 799 C CA . VAL A 1 100 ? -20.821 1.546 42.743 1.00 95.50 100 VAL A CA 1
ATOM 800 C C . VAL A 1 100 ? -21.583 1.682 41.427 1.00 95.50 100 VAL A C 1
ATOM 802 O O . VAL A 1 100 ? -20.950 1.831 40.384 1.00 95.50 100 VAL A O 1
ATOM 805 N N . LEU A 1 101 ? -22.918 1.719 41.471 1.00 96.38 101 LEU A N 1
ATOM 806 C CA . LEU A 1 101 ? -23.756 1.910 40.283 1.00 96.38 101 LEU A CA 1
ATOM 807 C C . LEU A 1 101 ? -23.488 3.258 39.598 1.00 96.38 101 LEU A C 1
ATOM 809 O O . LEU A 1 101 ? -23.373 3.306 38.374 1.00 96.38 101 LEU A O 1
ATOM 813 N N . ALA A 1 102 ? -23.307 4.333 40.372 1.00 96.56 102 ALA A N 1
ATOM 814 C CA . ALA A 1 102 ? -22.945 5.643 39.831 1.00 96.56 102 ALA A CA 1
ATOM 815 C C . ALA A 1 102 ? -21.578 5.620 39.115 1.00 96.56 102 ALA A C 1
ATOM 817 O O . ALA A 1 102 ? -21.454 6.112 37.993 1.00 96.56 102 ALA A O 1
ATOM 818 N N . LYS A 1 103 ? -20.561 4.986 39.720 1.00 96.88 103 LYS A N 1
ATOM 819 C CA . LYS A 1 103 ? -19.224 4.838 39.109 1.00 96.88 103 LYS A CA 1
ATOM 820 C C . LYS A 1 103 ? -19.238 3.946 37.869 1.00 96.88 103 LYS A C 1
ATOM 822 O O . LYS A 1 103 ? -18.535 4.242 36.906 1.00 96.88 103 LYS A O 1
ATOM 827 N N . LEU A 1 104 ? -20.034 2.878 37.881 1.00 97.50 104 LEU A N 1
ATOM 828 C CA . LEU A 1 104 ? -20.227 2.010 36.723 1.00 97.50 104 LEU A CA 1
ATOM 829 C C . LEU A 1 104 ? -20.841 2.785 35.554 1.00 97.50 104 LEU A C 1
ATOM 831 O O . LEU A 1 104 ? -20.359 2.676 34.429 1.00 97.50 104 LEU A O 1
ATOM 835 N N . HIS A 1 105 ? -21.874 3.589 35.819 1.00 97.44 105 HIS A N 1
ATOM 836 C CA . HIS A 1 105 ? -22.488 4.429 34.795 1.00 97.44 105 HIS A CA 1
ATOM 837 C C . HIS A 1 105 ? -21.470 5.407 34.195 1.00 97.44 105 HIS A C 1
ATOM 839 O O . HIS A 1 105 ? -21.292 5.418 32.981 1.00 97.44 105 HIS A O 1
ATOM 845 N N . GLN A 1 106 ? -20.719 6.129 35.032 1.00 97.62 106 GLN A N 1
ATOM 846 C CA . GLN A 1 106 ? -19.667 7.035 34.568 1.00 97.62 106 GLN A CA 1
ATOM 847 C C . GLN A 1 106 ? -18.599 6.317 33.724 1.00 97.62 106 GLN A C 1
ATOM 849 O O . GLN A 1 106 ? -18.235 6.794 32.653 1.00 97.62 106 GLN A O 1
ATOM 854 N N . ALA A 1 107 ? -18.121 5.147 34.163 1.00 97.75 107 ALA A N 1
ATOM 855 C CA . ALA A 1 107 ? -17.134 4.370 33.413 1.00 97.75 107 ALA A CA 1
ATOM 856 C C . ALA A 1 107 ? -17.668 3.902 32.045 1.00 97.75 107 ALA A C 1
ATOM 858 O O . ALA A 1 107 ? -16.908 3.845 31.080 1.00 97.75 107 ALA A O 1
ATOM 859 N N . ARG A 1 108 ? -18.970 3.599 31.937 1.00 98.06 108 ARG A N 1
ATOM 860 C CA . ARG A 1 108 ? -19.622 3.258 30.662 1.00 98.0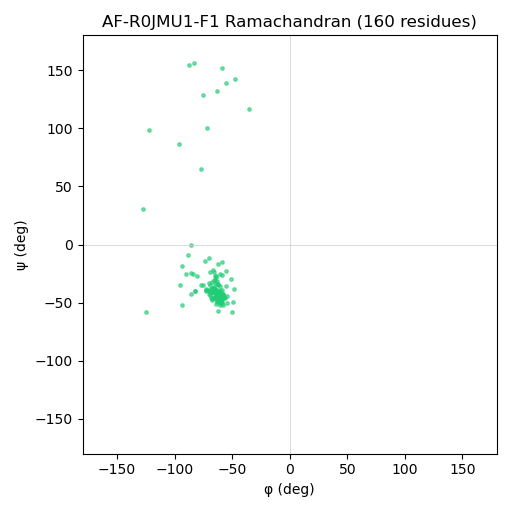6 108 ARG A CA 1
ATOM 861 C C . ARG A 1 108 ? -19.761 4.468 29.735 1.00 98.06 108 ARG A C 1
ATOM 863 O O . ARG A 1 108 ? -19.541 4.313 28.536 1.00 98.06 108 ARG A O 1
ATOM 870 N N . GLU A 1 109 ? -20.085 5.647 30.268 1.00 98.31 109 GLU A N 1
ATOM 871 C CA . GLU A 1 109 ? -20.108 6.892 29.483 1.00 98.31 109 GLU A CA 1
ATOM 872 C C . GLU A 1 109 ? -18.713 7.237 28.940 1.00 98.31 109 GLU A C 1
ATOM 874 O O . GLU A 1 109 ? -18.586 7.594 27.773 1.00 98.31 109 GLU A O 1
ATOM 879 N N . GLU A 1 110 ? -17.658 7.060 29.744 1.00 97.62 110 GLU A N 1
ATOM 880 C CA . GLU A 1 110 ? -16.263 7.245 29.310 1.00 97.62 110 GLU A CA 1
ATOM 881 C C . GLU A 1 110 ? -15.840 6.222 28.240 1.00 97.62 110 GLU A C 1
ATOM 883 O O . GLU A 1 110 ? -15.110 6.558 27.308 1.00 97.62 110 GLU A O 1
ATOM 888 N N . LEU A 1 111 ? -16.290 4.968 28.361 1.00 98.44 111 LEU A N 1
ATOM 889 C CA . LEU A 1 111 ? -15.955 3.892 27.426 1.00 98.44 111 LEU A CA 1
ATOM 890 C C . LEU A 1 111 ? -16.586 4.092 26.044 1.00 98.44 111 LEU A C 1
ATOM 892 O O . LEU A 1 111 ? -15.953 3.767 25.039 1.00 98.44 111 LEU A O 1
ATOM 896 N N . ARG A 1 112 ? -17.829 4.590 25.987 1.00 98.31 112 ARG A N 1
ATOM 897 C CA . ARG A 1 112 ? -18.627 4.678 24.753 1.00 98.31 112 ARG A CA 1
ATOM 898 C C . ARG A 1 112 ? -17.875 5.331 23.579 1.00 98.31 112 ARG A C 1
ATOM 900 O O . ARG A 1 112 ? -17.701 4.640 22.576 1.00 98.31 112 ARG A O 1
ATOM 907 N N . PRO A 1 113 ? -17.367 6.576 23.676 1.00 98.12 113 PRO A N 1
ATOM 908 C CA . PRO A 1 113 ? -16.694 7.221 22.547 1.00 98.12 113 PRO A CA 1
ATOM 909 C C . PRO A 1 113 ? -15.392 6.512 22.142 1.00 98.12 113 PRO A C 1
ATOM 911 O O . PRO A 1 113 ? -15.035 6.496 20.967 1.00 98.12 113 PRO A O 1
ATOM 914 N N . VAL A 1 114 ? -14.684 5.887 23.089 1.00 98.38 114 VAL A N 1
ATOM 915 C CA . VAL A 1 114 ? -13.439 5.150 22.804 1.00 98.38 114 VAL A CA 1
ATOM 916 C C . VAL A 1 114 ? -13.726 3.842 22.069 1.00 98.38 114 VAL A C 1
ATOM 918 O O . VAL A 1 114 ? -12.992 3.465 21.154 1.00 98.38 114 VAL A O 1
ATOM 921 N N . LYS A 1 115 ? -14.814 3.159 22.438 1.00 98.56 115 LYS A N 1
ATOM 922 C CA . LYS A 1 115 ? -15.289 1.971 21.729 1.00 98.56 115 LYS A CA 1
ATOM 923 C C . LYS A 1 115 ? -15.697 2.317 20.296 1.00 98.56 115 LYS A C 1
ATOM 925 O O . LYS A 1 115 ? -15.242 1.647 19.374 1.00 98.56 115 LYS A O 1
ATOM 930 N N . GLU A 1 116 ? -16.493 3.369 20.114 1.00 98.62 116 GLU A N 1
ATOM 931 C CA . GLU A 1 116 ? -16.928 3.837 18.790 1.00 98.62 116 GLU A CA 1
ATOM 932 C C . GLU A 1 116 ? -15.733 4.194 17.893 1.00 98.62 116 GLU A C 1
ATOM 934 O O . GLU A 1 116 ? -15.681 3.788 16.731 1.00 98.62 116 GLU A O 1
ATOM 939 N N . ASP A 1 117 ? -14.727 4.883 18.440 1.00 98.50 117 ASP A N 1
ATOM 940 C CA . ASP A 1 117 ? -13.507 5.239 17.714 1.00 98.50 117 ASP A CA 1
ATOM 941 C C . ASP A 1 117 ? -12.687 4.008 17.279 1.00 98.50 117 ASP A C 1
ATOM 943 O O . ASP A 1 117 ? -12.244 3.915 16.126 1.00 98.50 117 ASP A O 1
ATOM 947 N N . PHE A 1 118 ? -12.509 3.031 18.177 1.00 98.75 118 PHE A N 1
ATOM 948 C CA . PHE A 1 118 ? -11.860 1.764 17.840 1.00 98.75 118 PHE A CA 1
ATOM 949 C C . PHE A 1 118 ? -12.640 1.004 16.761 1.00 98.75 118 PHE A C 1
ATOM 951 O O . PHE A 1 118 ? -12.041 0.557 15.780 1.00 98.75 118 PHE A O 1
ATOM 958 N N . GLU A 1 119 ? -13.957 0.862 16.916 1.00 98.69 119 GLU A N 1
ATOM 959 C CA . GLU A 1 119 ? -14.812 0.134 15.976 1.00 98.69 119 GLU A CA 1
ATOM 960 C C . GLU A 1 119 ? -14.791 0.773 14.586 1.00 98.69 119 GLU A C 1
ATOM 962 O O . GLU A 1 119 ? -14.648 0.055 13.593 1.00 98.69 119 GLU A O 1
ATOM 967 N N . ALA A 1 120 ? -14.831 2.106 14.505 1.00 98.69 120 ALA A N 1
ATOM 968 C CA . ALA A 1 120 ? -14.720 2.840 13.250 1.00 98.69 120 ALA A CA 1
ATOM 969 C C . ALA A 1 120 ? -13.379 2.568 12.546 1.00 98.69 120 ALA A C 1
ATOM 971 O O . ALA A 1 120 ? -13.359 2.150 11.385 1.00 98.69 120 ALA A O 1
ATOM 972 N N . LYS A 1 121 ? -12.252 2.723 13.257 1.00 98.56 121 LYS A N 1
ATOM 973 C CA . LYS A 1 121 ? -10.910 2.451 12.707 1.00 98.56 121 LYS A CA 1
ATOM 974 C C . LYS A 1 121 ? -10.726 0.981 12.318 1.00 98.56 121 LYS A C 1
ATOM 976 O O . LYS A 1 121 ? -10.094 0.672 11.308 1.00 98.56 121 LYS A O 1
ATOM 981 N N . ASN A 1 122 ? -11.262 0.064 13.120 1.00 98.62 122 ASN A N 1
ATOM 982 C CA . ASN A 1 122 ? -11.197 -1.372 12.874 1.00 98.62 122 ASN A CA 1
ATOM 983 C C . ASN A 1 122 ? -11.999 -1.763 11.630 1.00 98.62 122 ASN A C 1
ATOM 985 O O . ASN A 1 122 ? -11.483 -2.481 10.777 1.00 98.62 122 ASN A O 1
ATOM 989 N N . LYS A 1 123 ? -13.228 -1.254 11.501 1.00 98.62 123 LYS A N 1
ATOM 990 C CA . LYS A 1 123 ? -14.077 -1.469 10.329 1.00 98.62 123 LYS A CA 1
ATOM 991 C C . LYS A 1 123 ? -13.415 -0.937 9.060 1.00 98.62 123 LYS A C 1
ATOM 993 O O . LYS A 1 123 ? -13.333 -1.672 8.081 1.00 98.62 123 LYS A O 1
ATOM 998 N N . GLN A 1 124 ? -12.873 0.282 9.102 1.00 97.94 124 GLN A N 1
ATOM 999 C CA . GLN A 1 124 ? -12.154 0.866 7.968 1.00 97.94 124 GLN A CA 1
ATOM 1000 C C . GLN A 1 124 ? -11.024 -0.055 7.480 1.00 97.94 124 GLN A C 1
ATOM 1002 O O . GLN A 1 124 ? -10.960 -0.382 6.298 1.00 97.94 124 GLN A O 1
ATOM 1007 N N . LEU A 1 125 ? -10.161 -0.534 8.383 1.00 98.25 125 LEU A N 1
ATOM 1008 C CA . LEU A 1 125 ? -9.064 -1.432 8.008 1.00 98.25 125 LEU A CA 1
ATOM 1009 C C . LEU A 1 125 ? -9.552 -2.779 7.467 1.00 98.25 125 LEU A C 1
ATOM 1011 O O . LEU A 1 125 ? -8.969 -3.290 6.512 1.00 98.25 125 LEU A O 1
ATOM 1015 N N . LEU A 1 126 ? -10.609 -3.352 8.049 1.00 98.06 126 LEU A N 1
ATOM 1016 C CA . LEU A 1 126 ? -11.199 -4.603 7.563 1.00 98.06 126 LEU A CA 1
ATOM 1017 C C . LEU A 1 126 ? -11.772 -4.463 6.147 1.00 98.06 126 LEU A C 1
ATOM 1019 O O . LEU A 1 126 ? -11.727 -5.420 5.378 1.00 98.06 126 LEU A O 1
ATOM 1023 N N . GLU A 1 127 ? -12.271 -3.283 5.784 1.00 97.62 127 GLU A N 1
ATOM 1024 C CA . GLU A 1 127 ? -12.779 -3.000 4.441 1.00 97.62 127 GLU A CA 1
ATOM 1025 C C . GLU A 1 127 ? -11.668 -2.649 3.438 1.00 97.62 127 GLU A C 1
ATOM 1027 O O . GLU A 1 127 ? -11.734 -3.056 2.275 1.00 97.62 127 GLU A O 1
ATOM 1032 N N . GLU A 1 128 ? -10.658 -1.881 3.851 1.00 96.62 128 GLU A N 1
ATOM 1033 C CA . GLU A 1 128 ? -9.607 -1.363 2.967 1.00 96.62 128 GLU A CA 1
ATOM 1034 C C . GLU A 1 128 ? -8.488 -2.376 2.701 1.00 96.62 128 GLU A C 1
ATOM 1036 O O . GLU A 1 128 ? -8.026 -2.487 1.563 1.00 96.62 128 GLU A O 1
ATOM 1041 N N . MET A 1 129 ? -8.061 -3.150 3.707 1.00 97.31 129 MET A N 1
ATOM 1042 C CA . MET A 1 129 ? -6.928 -4.077 3.569 1.00 97.31 129 MET A CA 1
ATOM 1043 C C . MET A 1 129 ? -7.146 -5.138 2.476 1.00 97.31 129 MET A C 1
ATOM 1045 O O . MET A 1 129 ? -6.241 -5.329 1.657 1.00 97.31 129 MET A O 1
ATOM 1049 N N . PRO A 1 130 ? -8.318 -5.797 2.367 1.00 97.88 130 PRO A N 1
ATOM 1050 C CA . PRO A 1 130 ? -8.569 -6.754 1.288 1.00 97.88 130 PRO A CA 1
ATOM 1051 C C . PRO A 1 130 ? -8.601 -6.099 -0.098 1.00 97.88 130 PRO A C 1
ATOM 1053 O O . PRO A 1 130 ? -8.109 -6.683 -1.069 1.00 97.88 130 PRO A O 1
ATOM 1056 N N . LYS A 1 131 ? -9.138 -4.875 -0.202 1.00 96.62 131 LYS A N 1
ATOM 1057 C CA . LYS A 1 131 ? -9.169 -4.104 -1.456 1.00 96.62 131 LYS A CA 1
ATOM 1058 C C . LYS A 1 131 ? -7.756 -3.736 -1.899 1.00 96.62 131 LYS A C 1
ATOM 10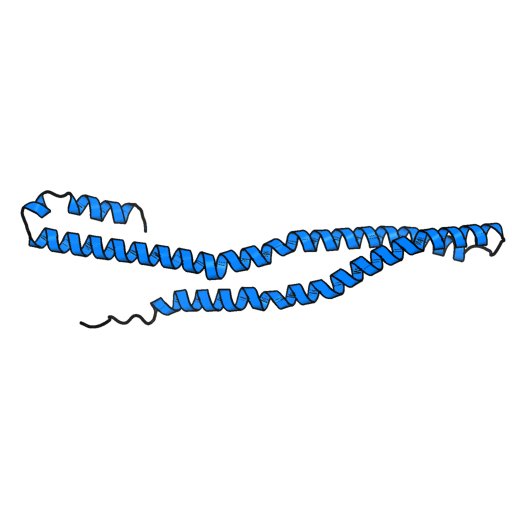60 O O . LYS A 1 131 ? -7.403 -3.951 -3.056 1.00 96.62 131 LYS A O 1
ATOM 1065 N N . PHE A 1 132 ? -6.927 -3.255 -0.971 1.00 97.31 132 PHE A N 1
ATOM 1066 C CA . PHE A 1 132 ? -5.521 -2.961 -1.234 1.00 97.31 132 PHE A CA 1
ATOM 1067 C C . PHE A 1 132 ? -4.740 -4.213 -1.639 1.00 97.31 132 PHE A C 1
ATOM 1069 O O . PHE A 1 132 ? -3.989 -4.189 -2.609 1.00 97.31 132 PHE A O 1
ATOM 1076 N N . TYR A 1 133 ? -4.949 -5.334 -0.945 1.00 97.31 133 TYR A N 1
ATOM 1077 C CA . TYR A 1 133 ? -4.304 -6.584 -1.324 1.00 97.31 133 TYR A CA 1
ATOM 1078 C C . TYR A 1 133 ? -4.710 -7.002 -2.738 1.00 97.31 133 TYR A C 1
ATOM 1080 O O . TYR A 1 133 ? -3.851 -7.378 -3.529 1.00 97.31 133 TYR A O 1
ATOM 1088 N N . SER A 1 134 ? -5.994 -6.916 -3.083 1.00 98.06 134 SER A N 1
ATOM 1089 C CA . SER A 1 134 ? -6.501 -7.291 -4.409 1.00 98.06 134 SER A CA 1
ATOM 1090 C C . SER A 1 134 ? -5.942 -6.403 -5.523 1.00 98.06 134 SER A C 1
ATOM 1092 O O . SER A 1 134 ? -5.539 -6.927 -6.562 1.00 98.06 134 SER A O 1
ATOM 1094 N N . SER A 1 135 ? -5.803 -5.096 -5.274 1.00 96.94 135 SER A N 1
ATOM 1095 C CA . SER A 1 135 ? -5.277 -4.147 -6.264 1.00 96.94 135 SER A CA 1
ATOM 1096 C C . SER A 1 135 ? -3.841 -4.444 -6.692 1.00 96.94 135 SER A C 1
ATOM 1098 O O . SER A 1 135 ? -3.431 -4.003 -7.760 1.00 96.94 135 SER A O 1
ATOM 1100 N N . ARG A 1 136 ? -3.078 -5.258 -5.939 1.00 97.50 136 ARG A N 1
ATOM 1101 C CA . ARG A 1 136 ? -1.740 -5.720 -6.353 1.00 97.50 136 ARG A CA 1
ATOM 1102 C C . ARG A 1 136 ? -1.743 -6.265 -7.785 1.00 97.50 136 ARG A C 1
ATOM 1104 O O . ARG A 1 136 ? -0.803 -6.018 -8.531 1.00 97.50 136 ARG A O 1
ATOM 1111 N N . ILE A 1 137 ? -2.798 -6.976 -8.186 1.00 97.81 137 ILE A N 1
ATOM 1112 C CA . ILE A 1 137 ? -2.892 -7.569 -9.524 1.00 97.81 137 ILE A CA 1
ATOM 1113 C C . ILE A 1 137 ? -2.892 -6.470 -10.593 1.00 97.81 137 ILE A C 1
ATOM 1115 O O . ILE A 1 137 ? -2.172 -6.598 -11.581 1.00 97.81 137 ILE A O 1
ATOM 1119 N N . ASP A 1 138 ? -3.595 -5.365 -10.348 1.00 96.94 138 ASP A N 1
ATOM 1120 C CA . ASP A 1 138 ? -3.718 -4.232 -11.272 1.00 96.94 138 ASP A CA 1
ATOM 1121 C C . ASP A 1 138 ? -2.392 -3.491 -11.487 1.00 96.94 138 ASP A C 1
ATOM 1123 O O . ASP A 1 138 ? -2.211 -2.828 -12.504 1.00 96.94 138 ASP A O 1
ATOM 1127 N N . TYR A 1 139 ? -1.439 -3.621 -10.559 1.00 97.19 139 TYR A N 1
ATOM 1128 C CA . TYR A 1 139 ? -0.089 -3.074 -10.711 1.00 97.19 139 TYR A CA 1
ATOM 1129 C C . TYR A 1 139 ? 0.879 -4.108 -11.286 1.00 97.19 139 TYR A C 1
ATOM 1131 O O . TYR A 1 139 ? 1.568 -3.843 -12.272 1.00 97.19 139 TYR A O 1
ATOM 1139 N N . PHE A 1 140 ? 0.944 -5.296 -10.682 1.00 97.19 140 PHE A N 1
ATOM 1140 C CA . PHE A 1 140 ? 1.953 -6.299 -11.018 1.00 97.19 140 PHE A CA 1
ATOM 1141 C C . PHE A 1 140 ? 1.703 -6.961 -12.371 1.00 97.19 140 PHE A C 1
ATOM 1143 O O . PHE A 1 140 ? 2.660 -7.156 -13.117 1.00 97.19 140 PHE A O 1
ATOM 1150 N N . LYS A 1 141 ? 0.450 -7.278 -12.722 1.00 97.00 141 LYS A N 1
ATOM 1151 C CA . LYS A 1 141 ? 0.130 -7.958 -13.984 1.00 97.00 141 LYS A CA 1
ATOM 1152 C C . LYS A 1 141 ? 0.528 -7.125 -15.212 1.00 97.00 141 LYS A C 1
ATOM 1154 O O . LYS A 1 141 ? 1.357 -7.613 -15.981 1.00 97.00 141 LYS A O 1
ATOM 1159 N N . PRO A 1 142 ? 0.051 -5.877 -15.399 1.00 96.62 142 PRO A N 1
ATOM 1160 C CA . PRO A 1 142 ? 0.453 -5.084 -16.560 1.00 96.62 142 PRO A CA 1
ATOM 1161 C C . PRO A 1 142 ? 1.948 -4.738 -16.550 1.00 96.62 142 PRO A C 1
ATOM 1163 O O . PRO A 1 142 ? 2.561 -4.707 -17.618 1.00 96.62 142 PRO A O 1
ATOM 1166 N N . SER A 1 143 ? 2.561 -4.544 -15.373 1.00 96.75 143 SER A N 1
ATOM 1167 C CA . SER A 1 143 ? 4.010 -4.316 -15.265 1.00 96.75 143 SER A CA 1
ATOM 1168 C C . SER A 1 143 ? 4.807 -5.525 -15.758 1.00 96.75 143 SER A C 1
ATOM 1170 O O . SER A 1 143 ? 5.739 -5.386 -16.549 1.00 96.75 143 SER A O 1
ATOM 1172 N N . PHE A 1 144 ? 4.421 -6.728 -15.328 1.00 94.88 144 PHE A N 1
ATOM 1173 C CA . PHE A 1 144 ? 5.087 -7.963 -15.720 1.00 94.88 144 PHE A CA 1
ATOM 1174 C C . PHE A 1 144 ? 4.882 -8.271 -17.204 1.00 94.88 144 PHE A C 1
ATOM 1176 O O . PHE A 1 144 ? 5.849 -8.548 -17.907 1.00 94.88 144 PHE A O 1
ATOM 1183 N N . GLU A 1 145 ? 3.656 -8.151 -17.717 1.00 94.19 145 GLU A N 1
ATOM 1184 C CA . GLU A 1 145 ? 3.382 -8.342 -19.145 1.00 94.19 145 GLU A CA 1
ATOM 1185 C C . GLU A 1 145 ? 4.161 -7.349 -20.021 1.00 94.19 145 GLU A C 1
ATOM 1187 O O . GLU A 1 145 ? 4.661 -7.716 -21.085 1.00 94.19 145 GLU A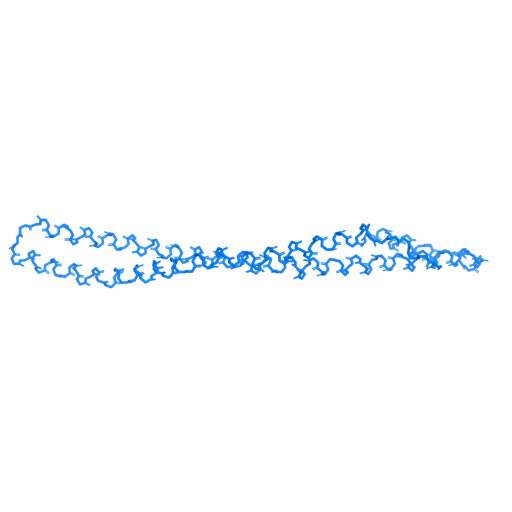 O 1
ATOM 1192 N N . SER A 1 146 ? 4.284 -6.090 -19.588 1.00 92.31 146 SER A N 1
ATOM 1193 C CA . SER A 1 146 ? 5.071 -5.073 -20.299 1.00 92.31 146 SER A CA 1
ATOM 1194 C C . SER A 1 146 ? 6.560 -5.407 -20.289 1.00 92.31 146 SER A C 1
ATOM 1196 O O . SER A 1 146 ? 7.221 -5.299 -21.320 1.00 92.31 146 SER A O 1
ATOM 1198 N N . LEU A 1 147 ? 7.078 -5.890 -19.156 1.00 90.62 147 LEU A N 1
ATOM 1199 C CA . LEU A 1 147 ? 8.465 -6.324 -19.036 1.00 90.62 147 LEU A CA 1
ATOM 1200 C C . LEU A 1 147 ? 8.764 -7.539 -19.927 1.00 90.62 147 LEU A C 1
ATOM 1202 O O . LEU A 1 147 ? 9.766 -7.534 -20.641 1.00 90.62 147 LEU A O 1
ATOM 1206 N N . VAL A 1 148 ? 7.886 -8.547 -19.932 1.00 90.38 148 VAL A N 1
ATOM 1207 C CA . VAL A 1 148 ? 8.010 -9.729 -20.798 1.00 90.38 148 VAL A CA 1
ATOM 1208 C C . VAL A 1 148 ? 7.949 -9.326 -22.268 1.00 90.38 148 VAL A C 1
ATOM 1210 O O . VAL A 1 148 ? 8.799 -9.760 -23.038 1.00 90.38 148 VAL A O 1
ATOM 1213 N N . ARG A 1 149 ? 7.021 -8.444 -22.671 1.00 87.12 149 ARG A N 1
ATOM 1214 C CA . ARG A 1 149 ? 6.962 -7.917 -24.047 1.00 87.12 149 ARG A CA 1
ATOM 1215 C C . ARG A 1 149 ? 8.240 -7.174 -24.436 1.00 87.12 149 ARG A C 1
ATOM 1217 O O . ARG A 1 149 ? 8.773 -7.419 -25.514 1.00 87.12 149 ARG A O 1
ATOM 1224 N N . ALA A 1 150 ? 8.771 -6.329 -23.554 1.00 83.88 150 ALA A N 1
ATOM 1225 C CA . ALA A 1 150 ? 10.010 -5.589 -23.799 1.00 83.88 150 ALA A CA 1
ATOM 1226 C C . ALA A 1 150 ? 11.242 -6.505 -23.945 1.00 83.88 150 ALA A C 1
ATOM 1228 O O . ALA A 1 150 ? 12.204 -6.145 -24.626 1.00 83.88 150 ALA A O 1
ATOM 1229 N N . GLN A 1 151 ? 11.226 -7.685 -23.318 1.00 77.38 151 GLN A N 1
ATOM 1230 C CA . GLN A 1 151 ? 12.281 -8.694 -23.443 1.00 77.38 151 GLN A CA 1
ATOM 1231 C C . GLN A 1 151 ? 12.066 -9.614 -24.656 1.00 77.38 151 GLN A C 1
ATOM 1233 O O . GLN A 1 151 ? 13.015 -9.865 -25.393 1.00 77.38 151 GLN A O 1
ATOM 1238 N N . GLY A 1 152 ? 10.832 -10.064 -24.903 1.00 67.00 152 GLY A N 1
ATOM 1239 C CA . GLY A 1 152 ? 10.448 -10.944 -26.013 1.00 67.00 152 GLY A CA 1
ATOM 1240 C C . GLY A 1 152 ? 10.515 -10.281 -27.391 1.00 67.00 152 GLY A C 1
ATOM 1241 O O . GLY A 1 152 ? 10.776 -10.960 -28.380 1.00 67.00 152 GLY A O 1
ATOM 1242 N N . LEU A 1 153 ? 10.418 -8.946 -27.467 1.00 53.62 153 LEU A N 1
ATOM 1243 C CA . LEU A 1 153 ? 10.720 -8.200 -28.697 1.00 53.62 153 LEU A CA 1
ATOM 1244 C C . LEU A 1 153 ? 12.166 -8.422 -29.193 1.00 53.62 153 LEU A C 1
ATOM 1246 O O . LEU A 1 153 ? 12.472 -8.093 -30.333 1.00 53.62 153 LEU A O 1
ATOM 1250 N N . ARG A 1 154 ? 13.067 -8.978 -28.364 1.00 51.06 154 ARG A N 1
ATOM 1251 C CA . ARG A 1 154 ? 14.430 -9.348 -28.779 1.00 51.06 154 ARG A CA 1
ATOM 1252 C C . ARG A 1 154 ? 14.532 -10.713 -29.451 1.00 51.06 154 ARG A C 1
ATOM 1254 O O . ARG A 1 154 ? 15.483 -10.912 -30.195 1.00 51.06 154 ARG A O 1
ATOM 1261 N N . SER A 1 155 ? 13.623 -11.653 -29.188 1.00 47.44 155 SER A N 1
ATOM 1262 C CA . SER A 1 155 ? 13.729 -13.013 -29.740 1.00 47.44 155 SER A CA 1
ATOM 1263 C C . SER A 1 155 ? 13.069 -13.172 -31.112 1.00 47.44 155 SER A C 1
ATOM 1265 O O . SER A 1 155 ? 13.250 -14.208 -31.739 1.00 47.44 155 SER A O 1
ATOM 1267 N N . VAL A 1 156 ? 12.328 -12.163 -31.590 1.00 46.81 156 VAL A N 1
ATOM 1268 C CA . VAL A 1 156 ? 11.598 -12.207 -32.873 1.00 46.81 156 VAL A CA 1
ATOM 1269 C C . VAL A 1 156 ? 11.919 -11.007 -33.773 1.00 46.81 156 VAL A C 1
ATOM 1271 O O . VAL A 1 156 ? 11.092 -10.599 -34.577 1.00 46.81 156 VAL A O 1
ATOM 1274 N N . SER A 1 157 ? 13.126 -10.441 -33.691 1.00 40.44 157 SER A N 1
ATOM 1275 C CA . SER A 1 157 ? 13.660 -9.710 -34.846 1.00 40.44 157 SER A CA 1
ATOM 1276 C C . SER A 1 157 ? 14.565 -10.670 -35.617 1.00 40.44 157 SER A C 1
ATOM 1278 O O . SER A 1 157 ? 15.769 -10.693 -35.352 1.00 40.44 157 SER A O 1
ATOM 1280 N N . PRO A 1 158 ? 14.034 -11.489 -36.550 1.00 44.44 158 PRO A N 1
ATOM 1281 C CA . PRO A 1 158 ? 14.871 -11.916 -37.650 1.00 44.44 158 PRO A CA 1
ATOM 1282 C C . PRO A 1 158 ? 15.328 -10.652 -38.374 1.00 44.44 158 PRO A C 1
ATOM 1284 O O . PRO A 1 158 ? 14.663 -9.611 -38.322 1.00 44.44 158 PRO A O 1
ATOM 1287 N N . ALA A 1 159 ? 16.496 -10.745 -38.993 1.00 48.56 159 ALA A N 1
ATOM 1288 C CA . ALA A 1 159 ? 16.905 -9.830 -40.036 1.00 48.56 159 ALA A CA 1
ATOM 1289 C C . ALA A 1 159 ? 15.674 -9.439 -40.870 1.00 48.56 159 ALA A C 1
ATOM 1291 O O . ALA A 1 159 ? 15.007 -10.299 -41.439 1.00 48.56 159 ALA A O 1
ATOM 1292 N N . ALA A 1 160 ? 15.314 -8.156 -40.852 1.00 39.94 160 ALA A N 1
ATOM 1293 C CA . ALA A 1 160 ? 14.468 -7.635 -41.904 1.00 39.94 160 ALA A CA 1
ATOM 1294 C C . ALA A 1 160 ? 15.377 -7.579 -43.130 1.00 39.94 160 ALA A C 1
ATOM 1296 O O . ALA A 1 160 ? 16.263 -6.728 -43.209 1.00 39.94 160 ALA A O 1
ATOM 1297 N N . ASP A 1 161 ? 15.210 -8.596 -43.969 1.00 40.97 161 ASP A N 1
ATOM 1298 C CA . ASP A 1 161 ? 15.772 -8.750 -45.301 1.00 40.97 161 ASP A CA 1
ATOM 1299 C C . ASP A 1 161 ? 15.596 -7.477 -46.147 1.00 40.97 161 ASP A C 1
ATOM 1301 O O . ASP A 1 1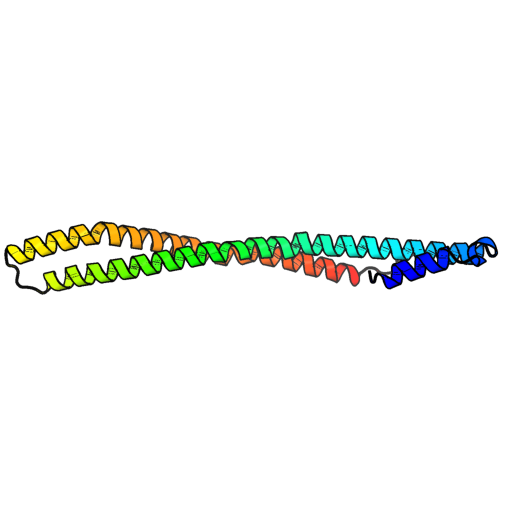61 ? 14.542 -6.832 -46.092 1.00 40.97 161 ASP A O 1
ATOM 1305 N N . GLY A 1 162 ? 16.612 -7.166 -46.961 1.00 39.00 162 GLY A N 1
ATOM 1306 C CA . GLY A 1 162 ? 16.593 -6.118 -47.988 1.00 39.00 162 GLY A CA 1
ATOM 1307 C C . GLY A 1 162 ? 17.880 -5.320 -48.059 1.00 39.00 162 GLY A C 1
ATOM 1308 O O . GLY A 1 162 ? 17.867 -4.182 -47.543 1.00 39.00 162 GLY A O 1
#

Nearest PDB structures (foldseek):
  1i49-assembly1_B  TM=8.029E-01  e=6.517E-02  Homo sapiens
  3na7-assembly1_A  TM=6.553E-01  e=2.527E+00  Helicobacter pylori NCTC 11638
  6ixe-assembly1_A  TM=2.998E-01  e=2.378E-01  Homo sapiens
  3q84-assembly2_G  TM=2.413E-01  e=4.174E-01  Homo sapiens

Sequence (162 aa):
MSKSAVKISSDLLSNPLCEQEPGFLEMVTAFDTAMKRMDAFNQEKVNQIQKTVIEPLKKFSSVFPSLNMAVKRREQALQDYKRLQSKVEKYEEKERTGPVLAKLHQAREELRPVKEDFEAKNKQLLEEMPKFYSSRIDYFKPSFESLVRAQGLRSVSPAADG

pLDDT: mean 90.69, std 13.26, range [39.0, 98.75]

Solvent-accessible surface area (backbone atoms only — not comparable to full-atom values): 8798 Å² total; per-residue (Å²): 117,62,72,66,63,59,46,51,41,55,56,55,68,70,34,72,57,42,80,72,34,66,70,55,33,51,53,51,50,51,51,40,51,52,52,52,53,53,36,54,52,50,52,51,51,51,53,49,46,41,63,48,35,50,48,44,53,50,58,60,56,65,48,51,65,59,52,54,50,50,52,52,52,30,51,51,30,44,53,55,29,52,57,38,48,56,54,30,52,63,39,68,77,43,74,91,43,74,74,43,51,54,51,34,51,52,38,48,63,64,30,49,64,40,44,52,52,22,50,52,46,47,51,50,49,67,62,44,52,60,52,57,61,57,48,48,52,76,43,50,48,59,19,49,56,48,51,50,49,69,55,50,63,65,81,70,63,68,83,82,81,132

Secondary structure (DSSP, 8-state):
--HHHHHHHHHHHTSTHHHH-HHHHHHHHHHHHHHHHHHHHHHHHHHHHIIIIIHHHHHHHTTHHHHHHHHHHHHHHHHHHHHHHHHHHHHHSS---HHHHHHHHHHHHHHHHHHHHHHHHHHHHHHHHHHHHHHHHHHHHHHHHHHHHHHHTTTS------

Organism: Anas platyrhynchos (NCBI:txid8839)

Foldseek 3Di:
DPPVQLVVLVVQCPDCVVVVPVVSVVVSVVSNVVVVVVVVVVVVLVVLLCVQAVVLVVVLVVVVVVLVVLVVQLVVLVVVLVVLVVVLVVLVPDPPDPVSVVSNVVSVVVNVVSVVSNVVSVVVSVVVVVVSVVCVCVRCVRSVVSVVVSVVVVVPPDPPDD